Protein AF-A0A2G6EDY3-F1 (afdb_monomer)

Sequence (93 aa):
MGDLARAFEEKQLLKIERRKRRQQERDRHVRRVFERHGERYGAPRIQRELAAEGLHANEKTIAAILGRQGLKAKAARKLKATKENRKWALRQR

Structure (mmCIF, N/CA/C/O backbone):
data_AF-A0A2G6EDY3-F1
#
_entry.id   AF-A0A2G6EDY3-F1
#
loop_
_atom_site.group_PDB
_atom_site.id
_atom_site.type_symbol
_atom_site.label_atom_id
_atom_site.label_alt_id
_atom_site.label_comp_id
_atom_site.label_asym_id
_atom_site.label_entity_id
_atom_site.label_seq_id
_atom_site.pdbx_PDB_ins_code
_atom_site.Cartn_x
_atom_site.Cartn_y
_atom_site.Cartn_z
_atom_site.occupancy
_atom_site.B_iso_or_equiv
_atom_site.auth_seq_id
_atom_site.auth_comp_id
_atom_site.auth_asym_id
_atom_site.auth_atom_id
_atom_site.pdbx_PDB_model_num
ATOM 1 N N . MET A 1 1 ? 28.158 4.365 -33.957 1.00 50.62 1 MET A N 1
ATOM 2 C CA . MET A 1 1 ? 27.913 4.012 -32.536 1.00 50.62 1 MET A CA 1
ATOM 3 C C . MET A 1 1 ? 26.818 4.916 -31.938 1.00 50.62 1 MET A C 1
ATOM 5 O O . MET A 1 1 ? 27.036 5.503 -30.891 1.00 50.62 1 MET A O 1
ATOM 9 N N . GLY A 1 2 ? 25.668 5.098 -32.609 1.00 64.44 2 GLY A N 1
ATOM 10 C CA . GLY A 1 2 ? 24.720 6.183 -32.268 1.00 64.44 2 GLY A CA 1
ATOM 11 C C . GLY A 1 2 ? 23.267 5.752 -32.048 1.00 64.44 2 GLY A C 1
ATOM 12 O O . GLY A 1 2 ? 22.638 6.217 -31.104 1.00 64.44 2 GLY A O 1
ATOM 13 N N . ASP A 1 3 ? 22.751 4.819 -32.853 1.00 65.56 3 ASP A N 1
ATOM 14 C CA . ASP A 1 3 ? 21.301 4.550 -32.864 1.00 65.56 3 ASP A CA 1
ATOM 15 C C . ASP A 1 3 ? 20.871 3.330 -32.035 1.00 65.56 3 ASP A C 1
ATOM 17 O O . ASP A 1 3 ? 19.817 3.345 -31.402 1.00 65.56 3 ASP A O 1
ATOM 21 N N . LEU A 1 4 ? 21.707 2.287 -31.945 1.00 64.88 4 LEU A N 1
ATOM 22 C CA . LEU A 1 4 ? 21.390 1.090 -31.147 1.00 64.88 4 LEU A CA 1
ATOM 23 C C . LEU A 1 4 ? 21.481 1.333 -29.631 1.00 64.88 4 LEU A C 1
ATOM 25 O O . LEU A 1 4 ? 20.705 0.748 -28.875 1.00 64.88 4 LEU A O 1
ATOM 29 N N . ALA A 1 5 ? 22.388 2.209 -29.187 1.00 74.31 5 ALA A N 1
ATOM 30 C CA . ALA A 1 5 ? 22.513 2.580 -27.776 1.00 74.31 5 ALA A CA 1
ATOM 31 C C . ALA A 1 5 ? 21.284 3.376 -27.297 1.00 74.31 5 ALA A C 1
ATOM 33 O O . ALA A 1 5 ? 20.698 3.029 -26.273 1.00 74.31 5 ALA A O 1
ATOM 34 N N . ARG A 1 6 ? 20.812 4.345 -28.100 1.00 74.31 6 ARG A N 1
ATOM 35 C CA . ARG A 1 6 ? 19.561 5.086 -27.844 1.00 74.31 6 ARG A CA 1
ATOM 36 C C . ARG A 1 6 ? 18.343 4.174 -27.784 1.00 74.31 6 ARG A C 1
ATOM 38 O O . ARG A 1 6 ? 17.583 4.237 -26.825 1.00 74.31 6 ARG A O 1
ATOM 45 N N . ALA A 1 7 ? 18.183 3.283 -28.762 1.00 76.12 7 ALA A N 1
ATOM 46 C CA . ALA A 1 7 ? 17.042 2.368 -28.798 1.00 76.12 7 ALA A CA 1
ATOM 47 C C . ALA A 1 7 ? 17.024 1.398 -27.600 1.00 76.12 7 ALA A C 1
ATOM 49 O O . ALA A 1 7 ? 15.958 0.974 -27.144 1.00 76.12 7 ALA A O 1
ATOM 50 N N . PHE A 1 8 ? 18.197 1.026 -27.077 1.00 76.94 8 PHE A N 1
ATOM 51 C CA . PHE A 1 8 ? 18.298 0.222 -25.863 1.00 76.94 8 PHE A CA 1
ATOM 52 C C . PHE A 1 8 ? 17.892 1.019 -24.618 1.00 76.94 8 PHE A C 1
ATOM 54 O O . PHE A 1 8 ? 17.069 0.531 -23.839 1.00 76.94 8 PHE A O 1
ATOM 61 N N . GLU A 1 9 ? 18.404 2.240 -24.452 1.00 75.62 9 GLU A N 1
ATOM 62 C CA . GLU A 1 9 ? 18.040 3.134 -23.346 1.00 75.62 9 GLU A CA 1
ATOM 63 C C . GLU A 1 9 ? 16.542 3.468 -23.343 1.00 75.62 9 GLU A C 1
ATOM 65 O O . GLU A 1 9 ? 15.882 3.308 -22.316 1.00 75.62 9 GLU A O 1
ATOM 70 N N . GLU A 1 10 ? 15.961 3.811 -24.495 1.00 77.38 10 GLU A N 1
ATOM 71 C CA . GLU A 1 10 ? 14.520 4.056 -24.638 1.00 77.38 10 GLU A CA 1
ATOM 72 C C . GLU A 1 10 ? 13.685 2.828 -24.261 1.00 77.38 10 GLU A C 1
ATOM 74 O O . GLU A 1 10 ? 12.703 2.931 -23.519 1.00 77.38 10 GLU A O 1
ATOM 79 N N . LYS A 1 11 ? 14.091 1.628 -24.701 1.00 78.81 11 LYS A N 1
ATOM 80 C CA . LYS A 1 11 ? 13.418 0.381 -24.305 1.00 78.81 11 LYS A CA 1
ATOM 81 C C . LYS A 1 11 ? 13.508 0.133 -22.798 1.00 78.81 11 LYS A C 1
ATOM 83 O O . LYS A 1 11 ? 12.530 -0.344 -22.210 1.00 78.81 11 LYS A O 1
ATOM 88 N N . GLN A 1 12 ? 14.639 0.444 -22.157 1.00 80.69 12 GLN A N 1
ATOM 89 C CA . GLN A 1 12 ? 14.761 0.350 -20.698 1.00 80.69 12 GLN A CA 1
ATOM 90 C C . GLN A 1 12 ? 13.850 1.363 -19.993 1.00 80.69 12 GLN A C 1
A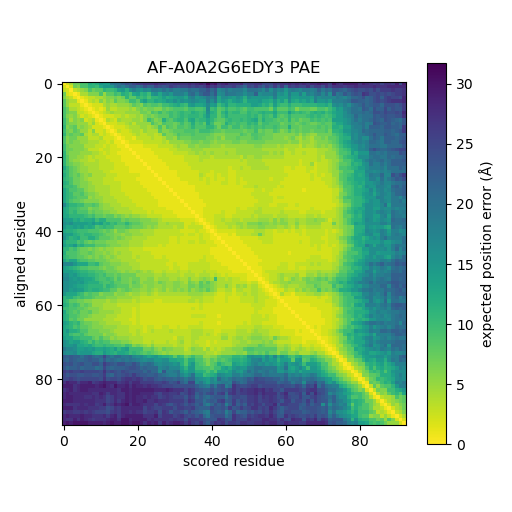TOM 92 O O . GLN A 1 12 ? 13.134 0.984 -19.063 1.00 80.69 12 GLN A O 1
ATOM 97 N N . LEU A 1 13 ? 13.800 2.613 -20.457 1.00 82.00 13 LEU A N 1
ATOM 98 C CA . LEU A 1 13 ? 12.939 3.658 -19.896 1.00 82.00 13 LEU A CA 1
ATOM 99 C C . 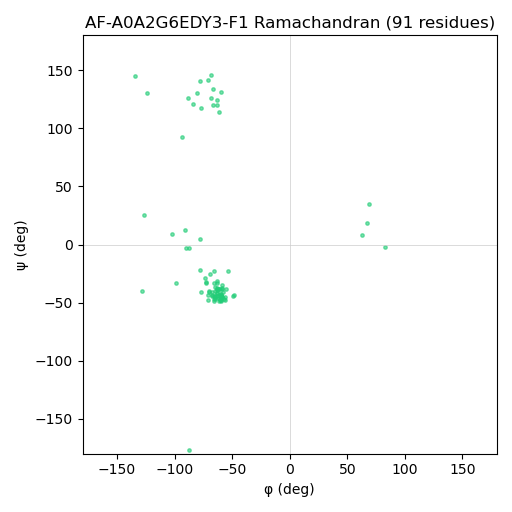LEU A 1 13 ? 11.453 3.288 -19.995 1.00 82.00 13 LEU A C 1
ATOM 101 O O . LEU A 1 13 ? 10.753 3.279 -18.978 1.00 82.00 13 LEU A O 1
ATOM 105 N N . LEU A 1 14 ? 10.991 2.838 -21.165 1.00 85.88 14 LEU A N 1
ATOM 106 C CA . LEU A 1 14 ? 9.611 2.378 -21.368 1.00 85.88 14 LEU A CA 1
ATOM 107 C C . LEU A 1 14 ? 9.243 1.212 -20.440 1.00 85.88 14 LEU A C 1
ATOM 109 O O . LEU A 1 14 ? 8.125 1.124 -19.923 1.00 85.88 14 LEU A O 1
ATOM 113 N N . LYS A 1 15 ? 10.180 0.292 -20.194 1.00 87.75 15 LYS A N 1
ATOM 114 C CA . LYS A 1 15 ? 9.982 -0.819 -19.253 1.00 87.75 15 LYS A CA 1
ATOM 115 C C . LYS A 1 15 ? 9.819 -0.317 -17.816 1.00 87.75 15 LYS A C 1
ATOM 117 O O . LYS A 1 15 ? 8.974 -0.846 -17.085 1.00 87.75 15 LYS A O 1
ATOM 122 N N . ILE A 1 16 ? 10.596 0.686 -17.407 1.00 90.31 16 ILE A N 1
ATOM 123 C CA . ILE A 1 16 ? 10.502 1.311 -16.079 1.00 90.31 16 ILE A CA 1
ATOM 124 C C . ILE A 1 16 ? 9.157 2.024 -15.922 1.00 90.31 16 ILE A C 1
ATOM 126 O O . ILE A 1 16 ? 8.468 1.810 -14.923 1.00 90.31 16 ILE A O 1
ATOM 130 N N . GLU A 1 17 ? 8.736 2.807 -16.911 1.00 90.06 17 GLU A N 1
ATOM 131 C CA . GLU A 1 17 ? 7.448 3.505 -16.887 1.00 90.06 17 GLU A CA 1
ATOM 132 C C . GLU A 1 17 ? 6.265 2.542 -16.822 1.00 90.06 17 GLU A C 1
ATOM 134 O O . GLU A 1 17 ? 5.375 2.708 -15.987 1.00 90.06 17 GLU A O 1
ATOM 139 N N . ARG A 1 18 ? 6.281 1.467 -17.620 1.00 91.88 18 ARG A N 1
ATOM 140 C CA . ARG A 1 18 ? 5.247 0.418 -17.571 1.00 91.88 18 ARG A CA 1
ATOM 141 C C . ARG A 1 18 ? 5.134 -0.207 -16.181 1.00 91.88 18 ARG A C 1
ATOM 143 O O . ARG A 1 18 ? 4.025 -0.453 -15.704 1.00 91.88 18 ARG A O 1
ATOM 150 N N . ARG A 1 19 ? 6.267 -0.457 -15.517 1.00 89.88 19 ARG A N 1
ATOM 151 C CA . ARG A 1 19 ? 6.300 -0.978 -14.140 1.00 89.88 19 ARG A CA 1
ATOM 152 C C . ARG A 1 19 ? 5.727 0.031 -13.147 1.00 89.88 19 ARG A C 1
ATOM 154 O O . ARG A 1 19 ? 4.871 -0.347 -12.349 1.00 89.88 19 ARG A O 1
ATOM 161 N N . LYS A 1 20 ? 6.136 1.301 -13.238 1.00 91.12 20 LYS A N 1
ATOM 162 C CA . LYS A 1 20 ? 5.612 2.387 -12.395 1.00 91.12 20 LYS A CA 1
ATOM 163 C C . LYS A 1 20 ? 4.102 2.553 -12.569 1.00 91.12 20 LYS A C 1
ATOM 165 O O . LYS A 1 20 ? 3.388 2.628 -11.576 1.00 91.12 20 LYS A O 1
ATOM 170 N N . ARG A 1 21 ? 3.597 2.524 -13.805 1.00 91.62 21 ARG A N 1
ATOM 171 C CA . ARG A 1 21 ? 2.163 2.652 -14.104 1.00 91.62 21 ARG A CA 1
ATOM 172 C C . ARG A 1 21 ? 1.350 1.522 -13.474 1.00 91.62 21 ARG A C 1
ATOM 174 O O . ARG A 1 21 ? 0.395 1.789 -12.754 1.00 91.62 21 ARG A O 1
ATOM 181 N N . ARG A 1 22 ? 1.780 0.267 -13.650 1.00 89.75 22 ARG A N 1
ATOM 182 C CA . ARG A 1 22 ? 1.135 -0.896 -13.008 1.00 89.75 22 ARG A CA 1
ATOM 183 C C . ARG A 1 22 ? 1.164 -0.805 -11.482 1.00 89.75 22 ARG A C 1
ATOM 185 O O . ARG A 1 22 ? 0.204 -1.184 -10.817 1.00 89.75 22 ARG A O 1
ATOM 192 N N . GLN A 1 23 ? 2.261 -0.311 -10.913 1.00 90.12 23 GLN A N 1
ATOM 1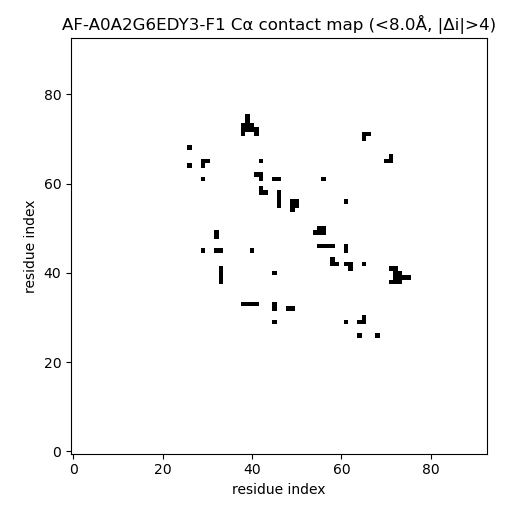93 C CA . GLN A 1 23 ? 2.373 -0.100 -9.472 1.00 90.12 23 GLN A CA 1
ATOM 194 C C . GLN A 1 23 ? 1.386 0.966 -8.980 1.00 90.12 23 GLN A C 1
ATOM 196 O O . GLN A 1 23 ? 0.680 0.727 -8.006 1.00 90.12 23 GLN A O 1
ATOM 201 N N . GLN A 1 24 ? 1.271 2.091 -9.688 1.00 91.50 24 GLN A N 1
ATOM 202 C CA . GLN A 1 24 ? 0.305 3.146 -9.376 1.00 91.50 24 GLN A CA 1
ATOM 203 C C . GLN A 1 24 ? -1.149 2.670 -9.498 1.00 91.50 24 GLN A C 1
ATOM 205 O O . GLN A 1 24 ? -1.990 3.055 -8.690 1.00 91.50 24 GLN A O 1
ATOM 210 N N . GLU A 1 25 ? -1.466 1.821 -10.476 1.00 91.69 25 GLU A N 1
ATOM 211 C CA . GLU A 1 25 ? -2.805 1.231 -10.612 1.00 91.69 25 GLU A CA 1
ATOM 212 C C . GLU A 1 25 ? -3.161 0.358 -9.404 1.00 91.69 25 GLU A C 1
ATOM 214 O O . GLU A 1 25 ? -4.233 0.525 -8.817 1.00 91.69 25 GLU A O 1
ATOM 219 N N . ARG A 1 26 ? -2.234 -0.510 -8.972 1.00 89.50 26 ARG A N 1
ATOM 220 C CA . ARG A 1 26 ? -2.403 -1.314 -7.750 1.00 89.50 26 ARG A CA 1
ATOM 221 C C . ARG A 1 26 ? -2.576 -0.425 -6.522 1.00 89.50 26 ARG A C 1
ATOM 223 O O . ARG A 1 26 ? -3.453 -0.678 -5.703 1.00 89.50 26 ARG A O 1
ATOM 230 N N . ASP A 1 27 ? -1.787 0.639 -6.431 1.00 91.62 27 ASP A N 1
ATOM 231 C CA . ASP A 1 27 ? -1.831 1.598 -5.330 1.00 91.62 27 ASP A CA 1
ATOM 232 C C . ASP A 1 27 ? -3.187 2.288 -5.216 1.00 91.62 27 ASP A C 1
ATOM 234 O O . ASP A 1 27 ? -3.774 2.329 -4.131 1.00 91.62 27 ASP A O 1
ATOM 238 N N . ARG A 1 28 ? -3.718 2.770 -6.341 1.00 92.31 28 ARG A N 1
ATOM 239 C CA . ARG A 1 28 ? -5.046 3.390 -6.411 1.00 92.31 28 ARG A CA 1
ATOM 240 C C . ARG A 1 28 ? -6.147 2.417 -6.017 1.00 92.31 28 ARG A C 1
ATOM 242 O O . ARG A 1 28 ? -7.113 2.811 -5.371 1.00 92.31 28 ARG A O 1
ATOM 249 N N . HIS A 1 29 ? -6.023 1.158 -6.417 1.00 90.75 29 HIS A N 1
ATOM 250 C CA . HIS A 1 29 ? -7.032 0.154 -6.127 1.00 90.75 29 HIS A CA 1
ATOM 251 C C . HIS A 1 29 ? -7.042 -0.225 -4.631 1.00 90.75 29 HIS A C 1
ATOM 253 O O . HIS A 1 29 ? -8.098 -0.206 -4.005 1.00 90.75 29 HIS A O 1
ATOM 259 N N . VAL A 1 30 ? -5.868 -0.417 -4.014 1.00 90.56 30 VAL A N 1
ATOM 260 C CA . VAL A 1 30 ? -5.747 -0.618 -2.555 1.00 90.56 30 VAL A CA 1
ATOM 261 C C . VAL A 1 30 ? -6.292 0.575 -1.772 1.00 90.56 30 VAL A C 1
ATOM 263 O O . VAL A 1 30 ? -7.043 0.382 -0.816 1.00 90.56 30 VAL A O 1
ATOM 266 N N . ARG A 1 31 ? -5.957 1.805 -2.186 1.00 91.50 31 ARG A N 1
ATOM 267 C CA . ARG A 1 31 ? -6.467 3.027 -1.550 1.00 91.50 31 ARG A CA 1
ATOM 268 C C . ARG A 1 31 ? -7.992 3.101 -1.599 1.00 91.50 31 ARG A C 1
ATOM 270 O O . ARG A 1 31 ? -8.617 3.375 -0.584 1.00 91.50 31 ARG A O 1
ATOM 277 N N . ARG A 1 32 ? -8.590 2.781 -2.747 1.00 93.00 32 ARG A N 1
ATOM 278 C CA . ARG A 1 32 ? -10.047 2.776 -2.926 1.00 93.00 32 ARG A CA 1
ATOM 279 C C . ARG A 1 32 ? -10.747 1.827 -1.956 1.00 93.00 32 ARG A C 1
ATOM 281 O O . ARG A 1 32 ? -11.743 2.206 -1.350 1.00 93.00 32 ARG A O 1
ATOM 288 N N . VAL A 1 33 ? -10.227 0.608 -1.794 1.00 91.69 33 VAL A N 1
ATOM 289 C CA . VAL A 1 33 ? -10.770 -0.355 -0.823 1.00 91.69 33 VAL A CA 1
ATOM 290 C C . VAL A 1 33 ? -10.572 0.165 0.602 1.00 91.69 33 VAL A C 1
ATOM 292 O O . VAL A 1 33 ? -11.502 0.151 1.404 1.00 91.69 33 VAL A O 1
ATOM 295 N N . PHE A 1 34 ? -9.392 0.696 0.921 1.00 91.81 34 PHE A N 1
ATOM 296 C CA . PHE A 1 34 ? -9.110 1.263 2.240 1.00 91.81 34 PHE A CA 1
ATOM 297 C C . PHE A 1 34 ? -10.097 2.378 2.632 1.00 91.81 34 PHE A C 1
ATOM 299 O O . PHE A 1 34 ? -10.669 2.339 3.724 1.00 91.81 34 PHE A O 1
ATOM 306 N N . GLU A 1 35 ? -10.349 3.323 1.726 1.00 90.62 35 GLU A N 1
ATOM 307 C CA . GLU A 1 35 ? -11.288 4.433 1.918 1.00 90.62 35 GLU A CA 1
ATOM 308 C C . GLU A 1 35 ? -12.740 3.944 2.001 1.00 90.62 35 GLU A C 1
ATOM 310 O O . GLU A 1 35 ? -13.468 4.344 2.911 1.00 90.62 35 GLU A O 1
ATOM 315 N N . ARG A 1 36 ? -13.149 3.003 1.133 1.00 91.81 36 ARG A N 1
ATOM 316 C CA . ARG A 1 36 ? -14.504 2.416 1.136 1.00 91.81 36 ARG A CA 1
ATOM 317 C C . ARG A 1 36 ? -14.880 1.823 2.497 1.00 91.81 36 ARG A C 1
ATOM 319 O O . ARG A 1 36 ? -16.016 1.968 2.939 1.00 91.81 36 ARG A O 1
ATOM 326 N N . HIS A 1 37 ? -13.937 1.182 3.187 1.00 88.19 37 HIS A N 1
ATOM 327 C CA . HIS A 1 37 ? -14.183 0.565 4.499 1.00 88.19 37 HIS A CA 1
ATOM 328 C C . HIS A 1 37 ? -13.907 1.503 5.692 1.00 88.19 37 HIS A C 1
ATOM 330 O O . HIS A 1 37 ? -13.886 1.065 6.855 1.00 88.19 37 HIS A O 1
ATO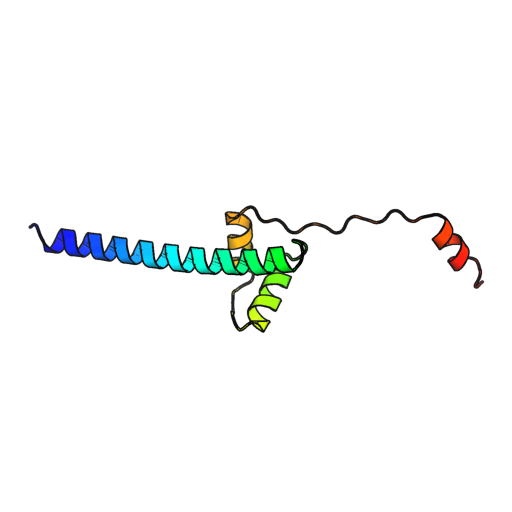M 336 N N . GLY A 1 38 ? -13.739 2.803 5.425 1.00 86.19 38 GLY A N 1
ATOM 337 C CA . GLY A 1 38 ? -13.537 3.840 6.435 1.00 86.19 38 GLY A CA 1
ATOM 338 C C . GLY A 1 38 ? -12.193 3.720 7.142 1.00 86.19 38 GLY A C 1
ATOM 339 O O . GLY A 1 38 ? -12.119 3.935 8.351 1.00 86.19 38 GLY A O 1
ATOM 340 N N . GLU A 1 39 ? -11.154 3.300 6.415 1.00 87.31 39 GLU A N 1
ATOM 341 C CA . GLU A 1 39 ? -9.770 3.199 6.892 1.00 87.31 39 GLU A CA 1
ATOM 342 C C . GLU A 1 39 ? -9.567 2.196 8.037 1.00 87.31 39 GLU A C 1
ATOM 344 O O . GLU A 1 39 ? -8.495 2.119 8.622 1.00 87.31 39 GLU A O 1
ATOM 349 N N . ARG A 1 40 ? -10.579 1.401 8.396 1.00 88.31 40 ARG A N 1
ATOM 350 C CA . ARG A 1 40 ? -10.488 0.414 9.490 1.00 88.31 40 ARG A CA 1
ATOM 351 C C . ARG A 1 40 ? -9.737 -0.847 9.085 1.00 88.31 40 ARG A C 1
ATOM 353 O O . ARG A 1 40 ? -9.313 -1.623 9.939 1.00 88.31 40 ARG A O 1
ATOM 360 N N . TYR A 1 41 ? -9.666 -1.121 7.788 1.00 91.56 41 TYR A N 1
ATOM 361 C CA . TYR A 1 41 ? -9.145 -2.382 7.282 1.00 91.56 41 TYR A CA 1
ATOM 362 C C . TYR A 1 41 ? -7.634 -2.283 7.092 1.00 91.56 41 TYR A C 1
ATOM 364 O O . TYR A 1 41 ? -7.135 -1.389 6.420 1.00 91.56 41 TYR A O 1
ATOM 372 N N . GLY A 1 42 ? -6.908 -3.217 7.706 1.00 88.38 42 GLY A N 1
ATOM 373 C CA . GLY A 1 42 ? -5.486 -3.436 7.446 1.00 88.38 42 GLY A CA 1
ATOM 374 C C . GLY A 1 42 ? -5.256 -4.405 6.286 1.00 88.38 42 GLY A C 1
ATOM 375 O O . GLY A 1 42 ? -6.208 -4.905 5.680 1.00 88.38 42 GLY A O 1
ATOM 376 N N . ALA A 1 43 ? -3.984 -4.721 6.027 1.00 90.00 43 ALA A N 1
ATOM 377 C CA . ALA A 1 43 ? -3.569 -5.580 4.917 1.00 90.00 43 ALA A CA 1
ATOM 378 C C . ALA A 1 43 ? -4.338 -6.917 4.807 1.00 90.00 43 ALA A C 1
ATOM 380 O O . ALA A 1 43 ? -4.799 -7.200 3.702 1.00 90.00 43 ALA A O 1
ATOM 381 N N . PRO A 1 44 ? -4.600 -7.679 5.896 1.00 92.00 44 PRO A N 1
ATOM 382 C CA . PRO A 1 44 ? -5.334 -8.946 5.794 1.00 92.00 44 PRO A CA 1
ATOM 383 C C . PRO A 1 44 ? -6.778 -8.788 5.302 1.00 92.00 44 PRO A C 1
ATOM 385 O O . PRO A 1 44 ? -7.283 -9.605 4.538 1.00 92.00 44 PRO A O 1
ATOM 388 N N . ARG A 1 45 ? -7.477 -7.732 5.743 1.00 92.56 45 ARG A N 1
ATOM 389 C CA . ARG A 1 45 ? -8.886 -7.513 5.373 1.00 92.56 45 ARG A CA 1
ATOM 390 C C . ARG A 1 45 ? -9.009 -6.963 3.962 1.00 92.56 45 ARG A C 1
ATOM 392 O O . ARG A 1 45 ? -9.848 -7.431 3.209 1.00 92.56 45 ARG A O 1
ATOM 399 N N . ILE A 1 46 ? -8.127 -6.034 3.594 1.00 91.81 46 ILE A N 1
ATOM 400 C CA . ILE A 1 46 ? -8.056 -5.530 2.220 1.00 91.81 46 ILE A CA 1
ATOM 401 C C . ILE A 1 46 ? -7.734 -6.673 1.256 1.00 91.81 46 ILE A C 1
ATOM 403 O O . ILE A 1 46 ? -8.365 -6.772 0.217 1.00 91.81 46 ILE A O 1
ATOM 407 N N . GLN A 1 47 ? -6.799 -7.565 1.596 1.00 93.81 47 GLN A 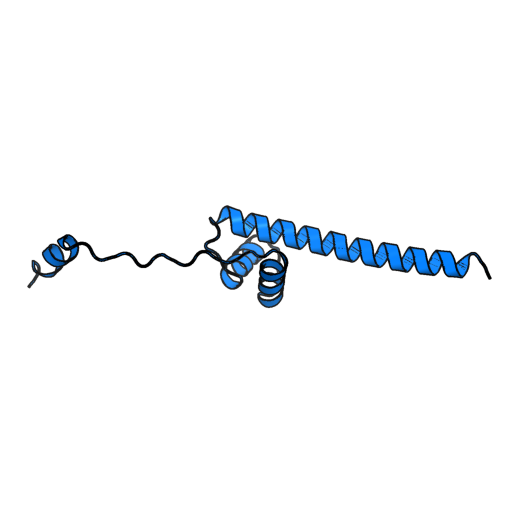N 1
ATOM 408 C CA . GLN A 1 47 ? -6.473 -8.721 0.760 1.00 93.81 47 GLN A CA 1
ATOM 409 C C . GLN A 1 47 ? -7.703 -9.593 0.468 1.00 93.81 47 GLN A C 1
ATOM 411 O O . GLN A 1 47 ? -7.901 -9.996 -0.674 1.00 93.81 47 GLN A O 1
ATOM 416 N N . ARG A 1 48 ? -8.520 -9.883 1.487 1.00 92.19 48 ARG A N 1
ATOM 417 C CA . ARG A 1 48 ? -9.743 -10.683 1.324 1.00 92.19 48 ARG A CA 1
ATOM 418 C C . ARG A 1 48 ? -10.751 -9.996 0.410 1.00 92.19 48 ARG A C 1
ATOM 420 O O . ARG A 1 48 ? -11.308 -10.659 -0.458 1.00 92.19 48 ARG A O 1
ATOM 427 N N . GLU A 1 49 ? -10.917 -8.687 0.556 1.00 91.81 49 GLU A N 1
ATOM 428 C CA . GLU A 1 49 ? -11.832 -7.921 -0.289 1.00 91.81 49 GLU A CA 1
ATOM 429 C C . GLU A 1 49 ? -11.356 -7.863 -1.739 1.00 91.81 49 GLU A C 1
ATOM 431 O O . GLU A 1 49 ? -12.131 -8.073 -2.664 1.00 91.81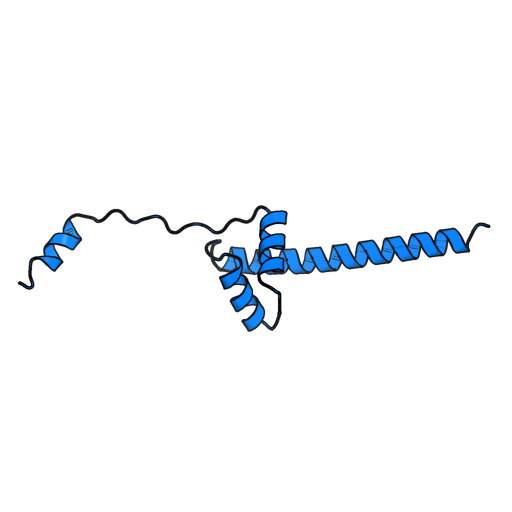 49 GLU A O 1
ATOM 436 N N . LEU A 1 50 ? -10.052 -7.677 -1.940 1.00 89.69 50 LEU A N 1
ATOM 437 C CA . LEU A 1 50 ? -9.447 -7.718 -3.266 1.00 89.69 50 LEU A CA 1
ATOM 438 C C . LEU A 1 50 ? -9.593 -9.091 -3.919 1.00 89.69 50 LEU A C 1
ATOM 440 O O . LEU A 1 50 ? -9.919 -9.168 -5.099 1.00 89.69 50 LEU A O 1
ATOM 444 N N . ALA A 1 51 ? -9.403 -10.170 -3.158 1.00 89.88 51 ALA A N 1
ATOM 445 C CA . ALA A 1 51 ? -9.622 -11.525 -3.652 1.00 89.88 51 ALA A CA 1
ATOM 446 C C . ALA A 1 51 ? -11.093 -11.759 -4.036 1.00 89.88 51 ALA A C 1
ATOM 448 O O . ALA A 1 51 ? -11.353 -12.379 -5.065 1.00 89.88 51 ALA A O 1
ATOM 449 N N . ALA A 1 52 ? -12.044 -11.215 -3.268 1.00 88.44 52 ALA A N 1
ATOM 450 C CA . ALA A 1 52 ? -13.469 -11.260 -3.598 1.00 88.44 52 ALA A CA 1
ATOM 451 C C . ALA A 1 52 ? -13.810 -10.454 -4.867 1.00 88.44 52 ALA A C 1
ATOM 453 O O . ALA A 1 52 ? -14.659 -10.872 -5.648 1.00 88.44 52 ALA A O 1
ATOM 454 N N . GLU A 1 53 ? -13.102 -9.350 -5.126 1.00 85.88 53 GLU A N 1
ATOM 455 C CA . GLU A 1 53 ? -13.180 -8.581 -6.379 1.00 85.88 53 GLU A CA 1
ATOM 456 C C . GLU A 1 53 ? -12.391 -9.230 -7.547 1.00 85.88 53 GLU A C 1
ATOM 458 O O . GLU A 1 53 ? -12.288 -8.655 -8.631 1.00 85.88 53 GLU A O 1
ATOM 463 N N . GLY A 1 54 ? -11.819 -10.426 -7.353 1.00 86.81 54 GLY A N 1
ATOM 464 C CA . GLY A 1 54 ? -11.044 -11.169 -8.359 1.00 86.81 54 GLY A CA 1
ATOM 465 C C . GLY A 1 54 ? -9.575 -10.742 -8.485 1.00 86.81 54 GLY A C 1
ATOM 466 O O . GLY A 1 54 ? -8.799 -11.349 -9.230 1.00 86.81 54 GLY A O 1
ATOM 467 N N . LEU A 1 55 ? -9.147 -9.735 -7.725 1.00 83.69 55 LEU A N 1
ATOM 468 C CA . LEU A 1 55 ? -7.791 -9.197 -7.727 1.00 83.69 55 LEU A CA 1
ATOM 469 C C . LEU A 1 55 ? -6.936 -9.854 -6.645 1.00 83.69 55 LEU A C 1
ATOM 471 O O . LEU A 1 55 ? -6.837 -9.413 -5.502 1.00 83.69 55 LEU A O 1
ATOM 475 N N . HIS A 1 56 ? -6.239 -10.911 -7.042 1.00 85.06 56 HIS A N 1
ATOM 476 C CA . HIS A 1 56 ? -5.376 -11.660 -6.142 1.00 85.06 56 HIS A CA 1
ATOM 477 C C . HIS A 1 56 ? -4.060 -10.913 -5.896 1.00 85.06 56 HIS A C 1
ATOM 479 O O . HIS A 1 56 ? -3.247 -10.696 -6.798 1.00 85.06 56 HIS A O 1
ATOM 485 N N . ALA A 1 57 ? -3.825 -10.534 -4.643 1.00 85.25 57 ALA A N 1
ATOM 486 C CA . ALA A 1 57 ? -2.569 -9.961 -4.184 1.00 85.25 57 ALA A CA 1
ATOM 487 C C . ALA A 1 57 ? -2.147 -10.623 -2.872 1.00 85.25 57 ALA A C 1
ATOM 489 O O . ALA A 1 57 ? -2.980 -10.962 -2.039 1.00 85.25 57 ALA A O 1
ATOM 490 N N . ASN A 1 58 ? -0.841 -10.796 -2.680 1.00 90.75 58 ASN A N 1
ATOM 491 C CA . ASN A 1 58 ? -0.303 -11.280 -1.414 1.00 90.75 58 ASN A CA 1
ATOM 492 C C . ASN A 1 58 ? -0.442 -10.185 -0.342 1.00 90.75 58 ASN A C 1
ATOM 494 O O . ASN A 1 58 ? -0.192 -9.008 -0.625 1.00 90.75 58 ASN A O 1
ATOM 498 N N . GLU A 1 59 ? -0.769 -10.576 0.890 1.00 91.31 59 GLU A N 1
ATOM 499 C CA . GLU A 1 59 ? -0.837 -9.699 2.061 1.00 91.31 59 GLU A CA 1
ATOM 500 C C . GLU A 1 59 ? 0.412 -8.817 2.198 1.00 91.31 59 GLU A C 1
ATOM 502 O O . GLU A 1 59 ? 0.298 -7.607 2.388 1.00 91.31 59 GLU A O 1
ATOM 507 N N . LYS A 1 60 ? 1.610 -9.387 1.996 1.00 92.56 60 LYS A N 1
ATOM 508 C CA . LYS A 1 60 ? 2.882 -8.641 2.064 1.00 92.56 60 LYS A CA 1
ATOM 509 C C . LYS A 1 60 ? 2.933 -7.496 1.058 1.00 92.56 60 LYS A C 1
ATOM 511 O O . LYS A 1 60 ? 3.463 -6.426 1.347 1.00 92.56 60 LYS A O 1
ATOM 516 N N . THR A 1 61 ? 2.371 -7.709 -0.131 1.00 91.88 61 THR A N 1
ATOM 517 C CA . THR A 1 61 ? 2.309 -6.662 -1.147 1.00 91.88 61 THR A CA 1
ATOM 518 C C . THR A 1 61 ? 1.332 -5.569 -0.744 1.00 91.88 61 THR A C 1
ATOM 520 O O . THR A 1 61 ? 1.653 -4.398 -0.909 1.00 91.88 61 THR A O 1
ATOM 523 N N . ILE A 1 62 ? 0.181 -5.925 -0.171 1.00 92.06 62 ILE A N 1
ATOM 524 C CA . ILE A 1 62 ? -0.780 -4.944 0.344 1.00 92.06 62 ILE A CA 1
ATOM 525 C C . ILE A 1 62 ? -0.167 -4.135 1.489 1.00 92.06 62 ILE A C 1
ATOM 527 O O . ILE A 1 62 ? -0.249 -2.911 1.473 1.00 92.06 62 ILE A O 1
ATOM 531 N N . ALA A 1 63 ? 0.524 -4.783 2.428 1.00 92.38 63 ALA A N 1
ATOM 532 C CA . ALA A 1 63 ? 1.233 -4.111 3.514 1.00 92.38 63 ALA A CA 1
ATOM 533 C C . ALA A 1 63 ? 2.298 -3.129 2.995 1.00 92.38 63 ALA A C 1
ATOM 535 O O . ALA A 1 63 ? 2.345 -1.983 3.439 1.00 92.38 63 ALA A O 1
ATOM 536 N N . ALA A 1 64 ? 3.104 -3.531 2.007 1.00 92.88 64 ALA A N 1
ATOM 537 C CA . ALA A 1 64 ? 4.092 -2.646 1.387 1.00 92.88 64 ALA A CA 1
ATOM 538 C C . ALA A 1 64 ? 3.445 -1.463 0.643 1.00 92.88 64 ALA A C 1
ATOM 540 O O . ALA A 1 64 ? 3.980 -0.355 0.654 1.00 92.88 64 ALA A O 1
ATOM 541 N N . ILE A 1 65 ? 2.294 -1.683 -0.001 1.00 93.06 65 ILE A N 1
ATOM 542 C CA . ILE A 1 65 ? 1.517 -0.626 -0.662 1.00 93.06 65 ILE A CA 1
ATOM 543 C C . ILE A 1 65 ? 0.973 0.369 0.369 1.00 93.06 65 ILE A C 1
ATOM 545 O O . ILE A 1 65 ? 1.162 1.572 0.201 1.00 93.06 65 ILE A O 1
ATOM 549 N N . LEU A 1 66 ? 0.348 -0.121 1.444 1.00 91.38 66 LEU A N 1
ATOM 550 C CA . LEU A 1 66 ? -0.151 0.713 2.539 1.00 91.38 66 LEU A CA 1
ATOM 551 C C . LEU A 1 66 ? 0.981 1.544 3.153 1.00 91.38 66 LEU A C 1
ATOM 553 O O . LEU A 1 66 ? 0.846 2.759 3.274 1.00 91.38 66 LEU A O 1
ATOM 557 N N . GLY A 1 67 ? 2.123 0.910 3.440 1.00 91.81 67 GLY A N 1
ATOM 558 C CA . GLY A 1 67 ? 3.312 1.579 3.969 1.00 91.81 67 GLY A CA 1
ATOM 559 C C . GLY A 1 67 ? 3.851 2.665 3.037 1.00 91.81 67 GLY A C 1
ATOM 560 O O . GLY A 1 67 ? 4.053 3.792 3.478 1.00 91.81 67 GLY A O 1
ATOM 561 N N . ARG A 1 68 ? 4.006 2.377 1.734 1.00 91.44 68 ARG A N 1
ATOM 562 C CA . ARG A 1 68 ? 4.453 3.371 0.736 1.00 91.44 68 ARG A CA 1
ATOM 563 C C . ARG A 1 68 ? 3.517 4.578 0.654 1.00 91.44 68 ARG A C 1
ATOM 565 O O . ARG A 1 68 ? 3.978 5.684 0.402 1.00 91.44 68 ARG A O 1
ATOM 572 N N . GLN A 1 69 ? 2.217 4.367 0.828 1.00 89.25 69 GLN A N 1
ATOM 573 C CA . GLN A 1 69 ? 1.223 5.437 0.776 1.00 89.25 69 GLN A CA 1
ATOM 574 C C . GLN A 1 69 ? 0.995 6.141 2.120 1.00 89.25 69 GLN A C 1
ATOM 576 O O . GLN A 1 69 ? 0.185 7.064 2.172 1.00 89.25 69 GLN A O 1
ATOM 581 N N . GLY A 1 70 ? 1.649 5.698 3.198 1.00 89.75 70 GLY A N 1
ATOM 582 C CA . GLY A 1 70 ? 1.410 6.211 4.547 1.00 89.75 70 GLY A CA 1
ATOM 583 C C . GLY A 1 70 ? 0.019 5.880 5.103 1.00 89.75 70 GLY A C 1
ATOM 584 O O . GLY A 1 70 ? -0.432 6.523 6.047 1.00 89.75 70 GLY A O 1
ATOM 585 N N . LEU A 1 71 ? -0.678 4.892 4.533 1.00 88.62 71 LEU A N 1
ATOM 586 C CA . LEU A 1 71 ? -2.017 4.496 4.964 1.00 88.62 71 LEU A CA 1
ATOM 587 C C . LEU A 1 71 ? -1.917 3.535 6.149 1.00 88.62 71 LEU A C 1
ATOM 589 O O . LEU A 1 71 ? -1.334 2.454 6.045 1.00 88.62 71 LEU A O 1
ATOM 593 N N . LYS A 1 72 ? -2.520 3.909 7.279 1.00 85.88 72 LYS A N 1
ATOM 594 C CA . LYS A 1 72 ? -2.541 3.093 8.496 1.00 85.88 72 LYS A CA 1
ATOM 595 C C . LYS A 1 72 ? -3.971 2.846 8.938 1.00 85.88 72 LYS A C 1
ATOM 597 O O . LYS A 1 72 ? -4.747 3.784 9.081 1.00 85.88 72 LYS A O 1
ATOM 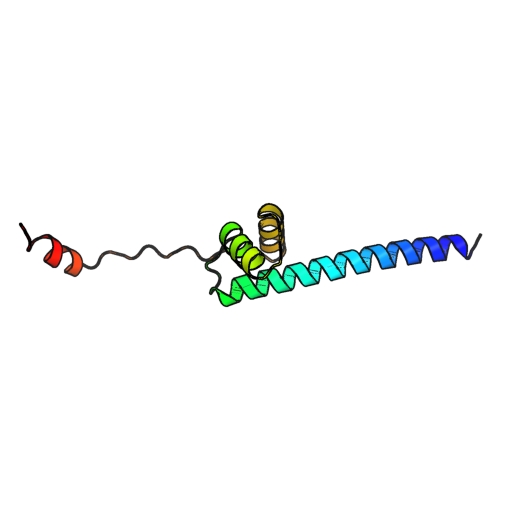602 N N . ALA A 1 73 ? -4.293 1.582 9.201 1.00 84.94 73 ALA A N 1
ATOM 603 C CA . ALA A 1 73 ? -5.625 1.213 9.649 1.00 84.94 73 ALA A CA 1
ATOM 604 C C . ALA A 1 73 ? -5.990 1.910 10.971 1.00 84.94 73 ALA A C 1
ATOM 606 O O . ALA A 1 73 ? -5.220 1.875 11.937 1.00 84.94 73 ALA A O 1
ATOM 607 N N . LYS A 1 74 ? -7.180 2.513 11.025 1.00 82.81 74 LYS A N 1
ATOM 608 C CA . LYS A 1 74 ? -7.764 3.084 12.239 1.00 82.81 74 LYS A CA 1
ATOM 609 C C . LYS A 1 74 ? -8.010 1.973 13.257 1.00 82.81 74 LYS A C 1
ATOM 611 O O . LYS A 1 74 ? -8.773 1.040 13.006 1.00 82.81 74 LYS A O 1
ATOM 616 N N . ALA A 1 75 ? -7.379 2.092 14.422 1.00 71.81 75 ALA A N 1
ATOM 617 C CA . ALA A 1 75 ? -7.628 1.196 15.543 1.00 71.81 75 ALA A CA 1
ATOM 618 C C . ALA A 1 75 ? -9.041 1.418 16.107 1.00 71.81 75 ALA A C 1
ATOM 620 O O . ALA A 1 75 ? -9.538 2.546 16.151 1.00 71.81 75 ALA A O 1
ATOM 621 N N . ALA A 1 76 ? -9.682 0.346 16.576 1.00 63.75 76 ALA A N 1
ATOM 622 C CA . ALA A 1 76 ? -10.935 0.470 17.309 1.00 63.75 76 ALA A CA 1
ATOM 623 C C . ALA A 1 76 ? -10.687 1.250 18.610 1.00 63.75 76 ALA A C 1
ATOM 625 O O . ALA A 1 76 ? -9.833 0.878 19.418 1.00 63.75 76 ALA A O 1
ATOM 626 N N . ARG A 1 77 ? -11.430 2.339 18.825 1.00 66.69 77 ARG A N 1
ATOM 627 C CA . ARG A 1 77 ? -11.376 3.077 20.090 1.00 66.69 77 ARG A CA 1
ATOM 628 C C . ARG A 1 77 ? -11.983 2.199 21.183 1.00 66.69 77 ARG A C 1
ATOM 630 O O . ARG A 1 77 ? -13.120 1.753 21.055 1.00 66.69 77 ARG A O 1
ATOM 637 N N . LYS A 1 78 ? -11.243 1.970 22.270 1.00 69.75 78 LYS A N 1
ATOM 638 C CA . LYS A 1 78 ? -11.769 1.274 23.451 1.00 69.75 78 LYS A CA 1
ATOM 639 C C . LYS A 1 78 ? -12.934 2.089 24.018 1.00 69.75 78 LYS A C 1
ATOM 641 O O . LYS A 1 78 ? -12.738 3.222 24.462 1.00 69.75 78 LYS A O 1
ATOM 646 N N . LEU A 1 79 ? -14.142 1.532 23.967 1.00 65.44 79 LEU A N 1
ATOM 647 C CA . LEU A 1 79 ? -15.316 2.137 24.592 1.00 65.44 79 LEU A CA 1
ATOM 648 C C . LEU A 1 79 ? -15.130 2.108 26.117 1.00 65.44 79 LEU A C 1
ATOM 650 O O . LEU A 1 79 ? -14.707 1.094 26.675 1.00 65.44 79 LEU A O 1
ATOM 654 N N . LYS A 1 80 ? -15.413 3.225 26.798 1.00 67.25 80 LYS A N 1
ATOM 655 C CA . LYS A 1 80 ? -15.471 3.260 28.267 1.00 67.25 80 LYS A CA 1
ATOM 656 C C . LYS A 1 80 ? -16.835 2.719 28.693 1.00 67.25 80 LYS A C 1
ATOM 658 O O . LYS A 1 80 ? -17.848 3.159 28.162 1.00 67.25 80 LYS A O 1
ATOM 663 N N . ALA A 1 81 ? -16.862 1.771 29.627 1.00 66.38 81 ALA A N 1
ATOM 664 C CA . ALA A 1 81 ? -18.113 1.224 30.138 1.00 66.38 81 ALA A CA 1
ATOM 665 C C . ALA A 1 81 ? -18.883 2.305 30.914 1.00 66.38 81 ALA A C 1
ATOM 667 O O . ALA A 1 81 ? -18.384 2.839 31.906 1.00 66.38 81 ALA A O 1
ATOM 668 N N . THR A 1 82 ? -20.094 2.627 30.470 1.00 61.16 82 THR A N 1
ATOM 669 C CA . THR A 1 82 ? -21.030 3.480 31.207 1.00 61.16 82 THR A CA 1
ATOM 670 C C . THR A 1 82 ? -21.685 2.668 32.329 1.00 61.16 82 THR A C 1
ATOM 672 O O . THR A 1 82 ? -22.011 1.493 32.148 1.00 61.16 82 THR A O 1
ATOM 675 N N . LYS A 1 83 ? -21.884 3.286 33.504 1.00 59.41 83 LYS A N 1
ATOM 676 C CA . LYS A 1 83 ? -22.423 2.638 34.721 1.00 59.41 83 LYS A CA 1
ATOM 677 C C . LYS A 1 83 ? -23.771 1.919 34.512 1.00 59.41 83 LYS A C 1
ATOM 679 O O . LYS A 1 83 ? -24.059 0.983 35.254 1.00 59.41 83 LYS A O 1
ATOM 684 N N . GLU A 1 84 ? -24.559 2.284 33.500 1.00 59.50 84 GLU A N 1
ATOM 685 C CA . GLU A 1 84 ? -25.831 1.621 33.166 1.00 59.50 84 GLU A CA 1
ATOM 686 C C . GLU A 1 84 ? -25.694 0.150 32.755 1.00 59.50 84 GLU A C 1
ATOM 688 O O . GLU A 1 84 ? -26.543 -0.659 33.129 1.00 59.50 84 GLU A O 1
ATOM 693 N N . ASN A 1 85 ? -24.598 -0.251 32.099 1.00 58.75 85 ASN A N 1
ATOM 694 C CA . ASN A 1 85 ? -24.404 -1.657 31.715 1.00 58.75 85 ASN A CA 1
ATOM 695 C C . ASN A 1 85 ? -24.234 -2.589 32.930 1.00 58.75 85 ASN A C 1
ATOM 697 O O . ASN A 1 85 ? -24.523 -3.780 32.844 1.00 58.75 85 ASN A O 1
ATOM 701 N N . ARG A 1 86 ? -23.818 -2.060 34.092 1.00 58.09 86 ARG A N 1
ATOM 702 C CA . ARG A 1 86 ? -23.697 -2.848 35.332 1.00 58.09 86 ARG A CA 1
ATOM 703 C C . ARG A 1 86 ? -25.062 -3.175 35.947 1.00 58.09 86 ARG A C 1
ATOM 705 O O . ARG A 1 86 ? -25.196 -4.200 36.608 1.00 58.09 86 ARG A O 1
ATOM 712 N N . LYS A 1 87 ? -26.070 -2.321 35.730 1.00 55.38 87 LYS A N 1
ATOM 713 C CA . LYS A 1 87 ? -27.408 -2.454 36.332 1.00 55.38 87 LYS A CA 1
ATOM 714 C C . LYS A 1 87 ? -28.216 -3.596 35.701 1.00 55.38 87 LYS A C 1
ATOM 716 O O .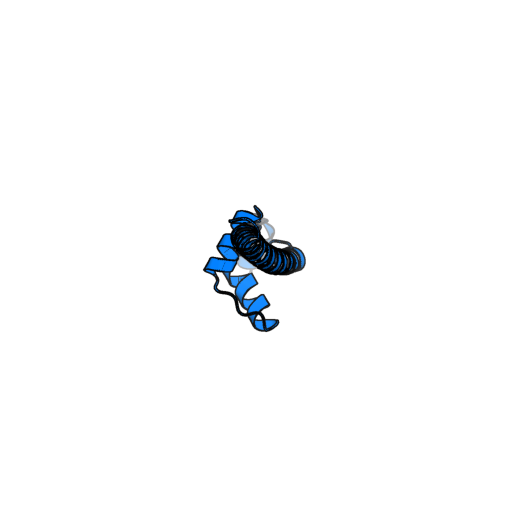 LYS A 1 87 ? -28.955 -4.261 36.416 1.00 55.38 87 LYS A O 1
ATOM 721 N N . TRP A 1 88 ? -28.026 -3.869 34.406 1.00 58.22 88 TRP A N 1
ATOM 722 C CA . TRP A 1 88 ? -28.611 -5.035 33.724 1.00 58.22 88 TRP A CA 1
ATOM 723 C C . TRP A 1 88 ? -27.981 -6.359 34.180 1.00 58.22 88 TRP A C 1
ATOM 725 O O . TRP A 1 88 ? -28.697 -7.324 34.426 1.00 58.22 88 TRP A O 1
ATOM 735 N N . ALA A 1 89 ? -26.659 -6.388 34.379 1.00 59.44 89 ALA A N 1
ATOM 736 C CA . ALA A 1 89 ? -25.929 -7.592 34.790 1.00 59.44 89 ALA A CA 1
ATOM 737 C C . ALA A 1 89 ? -26.229 -8.053 36.233 1.00 59.44 89 ALA A C 1
ATOM 739 O O . ALA A 1 89 ? -26.081 -9.229 36.545 1.00 59.44 89 ALA A O 1
ATOM 740 N N . LEU A 1 90 ? -26.653 -7.142 37.115 1.00 61.69 90 LEU A N 1
ATOM 741 C CA . LEU A 1 90 ? -26.973 -7.442 38.519 1.00 61.69 90 LEU A CA 1
ATOM 742 C C . LEU A 1 90 ? -28.441 -7.837 38.752 1.00 61.69 90 LEU A C 1
ATOM 744 O O . LEU A 1 90 ? -28.808 -8.149 39.877 1.00 61.69 90 LEU A O 1
ATOM 748 N N . ARG A 1 91 ? -29.284 -7.809 37.714 1.00 57.12 91 ARG A N 1
ATOM 749 C CA . ARG A 1 91 ? -30.743 -7.991 37.820 1.00 57.12 91 ARG A CA 1
ATOM 750 C C . ARG A 1 91 ? -31.219 -9.396 37.404 1.00 57.12 91 ARG A C 1
ATOM 752 O O . ARG A 1 91 ? -32.414 -9.608 37.239 1.00 57.12 91 ARG A O 1
ATOM 759 N N . GLN A 1 92 ? -30.296 -10.330 37.174 1.00 51.84 92 GLN A N 1
ATOM 760 C CA . GLN A 1 92 ? -30.559 -11.714 36.732 1.00 51.84 92 GLN A CA 1
ATOM 761 C C . GLN 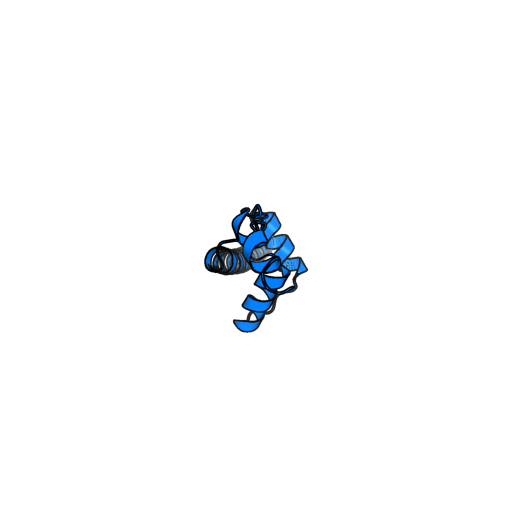A 1 92 ? -29.896 -12.752 37.658 1.00 51.84 92 GLN A C 1
ATOM 763 O O . GLN A 1 92 ? -29.552 -13.847 37.224 1.00 51.84 92 GLN A O 1
ATOM 768 N N . ARG A 1 93 ? -29.664 -12.385 38.919 1.00 50.09 93 ARG A N 1
ATOM 769 C CA . ARG A 1 93 ? -29.123 -13.255 39.964 1.00 50.09 93 ARG A CA 1
ATOM 770 C C . ARG A 1 93 ? -30.109 -13.295 41.117 1.00 50.09 93 ARG A C 1
ATOM 772 O O . ARG A 1 93 ? -30.225 -14.380 41.715 1.00 50.09 93 ARG A O 1
#

Nearest PDB structures (foldseek):
  7x75-assembly1_K  TM=8.192E-01  e=4.116E+00  Streptomyces coelicolor A3(2)
  8c6j-assembly1_V  TM=5.440E-01  e=2.011E+00  Homo sapiens
  1k90-assembly1_F  TM=4.652E-01  e=4.688E+00  Homo sapiens

Mean predicted aligned error: 10.2 Å

Solvent-accessible surface area (backbone atoms only — not comparable to full-atom values): 5506 Å² total; per-residue (Å²): 146,68,65,69,63,50,56,48,51,51,52,51,51,53,52,51,50,54,51,50,52,56,49,51,52,53,44,54,52,53,48,51,56,31,57,74,61,68,32,49,48,43,36,71,57,49,34,53,52,32,43,74,74,70,49,79,60,56,44,70,56,44,43,53,46,29,58,75,68,69,56,70,49,51,75,84,78,84,79,78,87,58,76,68,67,58,58,65,70,66,72,81,119

Foldseek 3Di:
DPDVVVVVVVVVVVVVVVVVVVLVVVLVLLVVLCVVVVLQDALVRSQVVCVVVVNHDDSVSSNVSCVVVVRHHDDDDDDDDDPVVVVVVVPPD

Secondary structure (DSSP, 8-state):
--HHHHHHHHHHHHHHHHHHHHHHHHHHHHHHHHHHTTT---HHHHHHHHHHTT----HHHHHHHHHHTT--PPPPP-PPPPTHHHHHHTS--

Radius of gyration: 23.53 Å; Cα contacts (8 Å, |Δi|>4): 49; chains: 1; bounding box: 59×20×73 Å

pLDDT: mean 81.63, std 12.8, range [50.09, 93.81]